Protein AF-A0A9E1XC49-F1 (afdb_monomer_lite)

Foldseek 3Di:
DDDDDDADDPVLQLVVLQVLLVVQLPPPDAPAEDEFAFALADQVVVLVVQDAPDADPQSVQLVVVLCCLQDVPPDDLVNSLVCSSVSVPGRNSCVRPVDNRRVSSVSSQSSNVNHPRYDYDYDYDHPGSD

Secondary structure (DSSP, 8-state):
------PPPTT--HHHHHHHHHHHHT---TT-EEEEEE-S---HHHHHHSPTT---HHHHHHHHHHHHHHH-TT--HHHHHHHHHTGGGSTTHHHH-SSSTTTHHHHHHHHHTTSTT-EEEEEE------

Structure (mmCIF, N/CA/C/O backbone):
data_AF-A0A9E1XC49-F1
#
_entry.id   AF-A0A9E1XC49-F1
#
loop_
_atom_site.group_PDB
_atom_site.id
_atom_site.type_symbol
_atom_site.label_atom_id
_atom_site.label_alt_id
_atom_site.label_comp_id
_atom_site.label_asym_id
_atom_site.label_entity_id
_atom_site.label_seq_id
_atom_site.pdbx_PDB_ins_code
_atom_site.Cartn_x
_atom_site.Cartn_y
_atom_site.Cartn_z
_atom_site.occupancy
_atom_site.B_iso_or_equiv
_atom_site.auth_seq_id
_atom_site.auth_comp_id
_atom_site.auth_asym_id
_atom_site.auth_atom_id
_atom_site.pdbx_PDB_model_num
ATOM 1 N N . MET A 1 1 ? -8.658 -21.614 17.311 1.00 75.94 1 MET A N 1
ATOM 2 C CA . MET A 1 1 ? -8.309 -20.330 16.669 1.00 75.94 1 MET A CA 1
ATOM 3 C C . MET A 1 1 ? -9.186 -20.193 15.444 1.00 75.94 1 MET A C 1
ATOM 5 O O . MET A 1 1 ? -9.135 -21.072 14.593 1.00 75.94 1 MET A O 1
ATOM 9 N N . ASN A 1 2 ? -10.044 -19.176 15.411 1.00 85.50 2 ASN A N 1
ATOM 10 C CA . ASN A 1 2 ? -10.972 -18.969 14.301 1.00 85.50 2 ASN A CA 1
ATOM 11 C C . ASN A 1 2 ? -10.268 -18.169 13.205 1.00 85.50 2 ASN A C 1
ATOM 13 O O . ASN A 1 2 ? -9.507 -17.251 13.505 1.00 85.50 2 ASN A O 1
ATOM 17 N N . VAL A 1 3 ? -10.508 -18.534 11.949 1.00 88.38 3 VAL A N 1
ATOM 18 C CA . VAL A 1 3 ? -9.951 -17.848 10.781 1.00 88.38 3 VAL A CA 1
ATOM 19 C C . VAL A 1 3 ? -11.106 -17.488 9.866 1.00 88.38 3 VAL A C 1
ATOM 21 O O . VAL A 1 3 ? -11.905 -18.348 9.504 1.00 88.38 3 VAL A O 1
ATOM 24 N N . PHE A 1 4 ? -11.170 -16.218 9.484 1.00 87.88 4 PHE A N 1
ATOM 25 C CA . PHE A 1 4 ? -12.129 -15.705 8.518 1.00 87.88 4 PHE A CA 1
ATOM 26 C C . PHE A 1 4 ? -11.365 -15.185 7.306 1.00 87.88 4 PHE A C 1
ATOM 28 O O . PHE A 1 4 ? -10.368 -14.479 7.452 1.00 87.88 4 PHE A O 1
ATOM 35 N N . GLN A 1 5 ? -11.817 -15.555 6.112 1.00 87.94 5 GLN A N 1
ATOM 36 C CA . GLN A 1 5 ? -11.230 -15.090 4.861 1.00 87.94 5 GLN A CA 1
ATOM 37 C C . GLN A 1 5 ? -12.125 -14.013 4.260 1.00 87.94 5 GLN A C 1
ATOM 39 O O . GLN A 1 5 ? -13.317 -14.230 4.052 1.00 87.94 5 GLN A O 1
ATOM 44 N N . ILE A 1 6 ? -11.535 -12.856 3.972 1.00 84.69 6 ILE A N 1
ATOM 45 C CA . ILE A 1 6 ? -12.212 -11.738 3.320 1.00 84.69 6 ILE A CA 1
ATOM 46 C C . ILE A 1 6 ? -11.597 -11.582 1.933 1.00 84.69 6 ILE A C 1
ATOM 48 O O . ILE A 1 6 ? -10.380 -11.483 1.790 1.00 84.69 6 ILE A O 1
ATOM 52 N N . SER A 1 7 ? -12.446 -11.599 0.907 1.00 85.38 7 SER A N 1
ATOM 53 C CA . SER A 1 7 ? -12.026 -11.345 -0.474 1.00 85.38 7 SER A CA 1
ATOM 54 C C . SER A 1 7 ? -11.949 -9.844 -0.749 1.00 85.38 7 SER A C 1
ATOM 56 O O . SER A 1 7 ? -12.644 -9.054 -0.111 1.00 85.38 7 SER A O 1
ATOM 58 N N . LEU A 1 8 ? -11.134 -9.450 -1.730 1.00 82.81 8 LEU A N 1
ATOM 59 C CA . LEU A 1 8 ? -11.082 -8.064 -2.192 1.00 82.81 8 LEU A CA 1
ATOM 60 C C . LEU A 1 8 ? -12.425 -7.623 -2.772 1.00 82.81 8 LEU A C 1
ATOM 62 O O . LEU A 1 8 ? -13.152 -8.404 -3.394 1.00 82.81 8 LEU A O 1
ATOM 66 N N . HIS A 1 9 ? -12.731 -6.341 -2.607 1.00 83.81 9 HIS A N 1
ATOM 67 C CA . HIS A 1 9 ? -13.910 -5.757 -3.221 1.00 83.81 9 HIS A CA 1
ATOM 68 C C . HIS A 1 9 ? -13.703 -5.656 -4.740 1.00 83.81 9 HIS A C 1
ATOM 70 O O . HIS A 1 9 ? -12.693 -5.120 -5.197 1.00 83.81 9 HIS A O 1
ATOM 76 N N . GLN A 1 10 ? -14.682 -6.111 -5.530 1.00 82.62 10 GLN A N 1
ATOM 77 C CA . GLN A 1 10 ? -14.582 -6.221 -6.998 1.00 82.62 10 GLN A CA 1
ATOM 78 C C . GLN A 1 10 ? -14.235 -4.906 -7.709 1.00 82.62 10 GLN A C 1
ATOM 80 O O . GLN A 1 10 ? -13.664 -4.918 -8.794 1.00 82.62 10 GLN A O 1
ATOM 85 N N . SER A 1 11 ? -14.580 -3.766 -7.104 1.00 83.00 11 SER A N 1
ATOM 86 C CA . SER A 1 11 ? -14.265 -2.449 -7.667 1.00 83.00 11 SER A CA 1
ATOM 87 C C . SER A 1 11 ? -12.772 -2.126 -7.679 1.00 83.00 11 SER A C 1
ATOM 89 O O . SER A 1 11 ? -12.390 -1.173 -8.351 1.00 83.00 11 SER A O 1
ATOM 91 N N . LEU A 1 12 ? -11.958 -2.843 -6.890 1.00 80.88 12 LEU A N 1
ATOM 92 C CA . LEU A 1 12 ? -10.525 -2.588 -6.709 1.00 80.88 12 LEU A CA 1
ATOM 93 C C . LEU A 1 12 ? -10.206 -1.125 -6.340 1.00 80.88 12 LEU A C 1
ATOM 95 O O . LEU A 1 12 ? -9.086 -0.650 -6.496 1.00 80.88 12 LEU A O 1
ATOM 99 N N . ARG A 1 13 ? -11.189 -0.386 -5.805 1.00 83.31 13 ARG A N 1
ATOM 100 C CA . ARG A 1 13 ? -10.991 1.004 -5.389 1.00 83.31 13 ARG A CA 1
ATOM 101 C C . ARG A 1 13 ? -10.205 1.030 -4.075 1.00 83.31 13 ARG A C 1
ATOM 103 O O . ARG A 1 13 ? -10.688 0.442 -3.101 1.00 83.31 13 ARG A O 1
ATOM 110 N N . PRO A 1 14 ? -9.078 1.761 -3.995 1.00 82.38 14 PRO A N 1
ATOM 111 C CA . PRO A 1 14 ? -8.317 1.943 -2.757 1.00 82.38 14 PRO A CA 1
ATOM 112 C C . PRO A 1 14 ? -9.185 2.356 -1.565 1.00 82.38 14 PRO A C 1
ATOM 114 O O . PRO A 1 14 ? -9.107 1.756 -0.496 1.00 82.38 14 PRO A O 1
ATOM 117 N N . LEU A 1 15 ? -10.099 3.308 -1.786 1.00 83.81 15 LEU A N 1
ATOM 118 C CA . LEU A 1 15 ? -11.005 3.812 -0.753 1.00 83.81 15 LEU A CA 1
ATOM 119 C C . LEU A 1 15 ? -11.875 2.714 -0.119 1.00 83.81 15 LEU A C 1
ATOM 121 O O . LEU A 1 15 ? -12.038 2.705 1.095 1.00 83.81 15 LEU A O 1
ATOM 125 N N . ALA A 1 16 ? -12.391 1.768 -0.912 1.00 84.75 16 ALA A N 1
ATOM 126 C CA . ALA A 1 16 ? -13.244 0.695 -0.394 1.00 84.75 16 ALA A CA 1
ATOM 127 C C . ALA A 1 16 ? -12.472 -0.249 0.546 1.00 84.75 16 ALA A C 1
ATOM 129 O O . ALA A 1 16 ? -12.999 -0.698 1.560 1.00 84.75 16 ALA A O 1
ATOM 130 N N . HIS A 1 17 ? -11.203 -0.515 0.236 1.00 83.12 17 HIS A N 1
ATOM 131 C CA . HIS A 1 17 ? -10.339 -1.373 1.047 1.00 83.12 17 HIS A CA 1
ATOM 132 C C . HIS A 1 17 ? -9.874 -0.659 2.322 1.00 83.12 17 HIS A C 1
ATOM 134 O O . HIS A 1 17 ? -9.774 -1.283 3.375 1.00 83.12 17 HIS A O 1
ATOM 140 N N . LEU A 1 18 ? -9.679 0.659 2.255 1.00 79.12 18 LEU A N 1
ATOM 141 C CA . LEU A 1 18 ? -9.433 1.495 3.431 1.00 79.12 18 LEU A CA 1
ATOM 142 C C . LEU A 1 18 ? -10.632 1.525 4.384 1.00 79.12 18 LEU A C 1
ATOM 144 O O . LEU A 1 18 ? -10.465 1.336 5.585 1.00 79.12 18 LEU A O 1
ATOM 148 N N . GLN A 1 19 ? -11.843 1.702 3.852 1.00 83.62 19 GLN A N 1
ATOM 149 C CA . GLN A 1 19 ? -13.079 1.658 4.642 1.00 83.62 19 GLN A CA 1
ATOM 150 C C . GLN A 1 19 ? -13.304 0.284 5.287 1.00 83.62 19 GLN A C 1
ATOM 152 O O . GLN A 1 19 ? -13.788 0.201 6.414 1.00 83.62 19 GLN A O 1
ATOM 157 N N . LEU A 1 20 ? -12.905 -0.801 4.615 1.00 83.50 20 LEU A N 1
ATOM 158 C CA . LEU A 1 20 ? -12.892 -2.134 5.218 1.00 83.50 20 LEU A CA 1
ATOM 159 C C . LEU A 1 20 ? -11.920 -2.198 6.407 1.00 83.50 20 LEU A C 1
ATOM 161 O O . LEU A 1 20 ? -12.298 -2.677 7.471 1.00 83.50 20 LEU A O 1
ATOM 165 N N . GLY A 1 21 ? -10.701 -1.674 6.257 1.00 80.00 21 GLY A N 1
ATOM 166 C CA . GLY A 1 21 ? -9.735 -1.566 7.355 1.00 80.00 21 GLY A CA 1
ATOM 167 C C . GLY A 1 21 ? -10.267 -0.767 8.548 1.00 80.00 21 GLY A C 1
ATOM 168 O O . GLY A 1 21 ? -10.100 -1.185 9.693 1.00 80.00 21 GLY A O 1
ATOM 169 N N . GLN A 1 22 ? -10.969 0.338 8.273 1.00 79.06 22 GLN A N 1
ATOM 170 C CA . GLN A 1 22 ? -11.674 1.149 9.273 1.00 79.06 22 GLN A CA 1
ATOM 171 C C . GLN A 1 22 ? -12.705 0.343 10.053 1.00 79.06 22 GLN A C 1
ATOM 173 O O . GLN A 1 22 ? -12.684 0.336 11.284 1.00 79.06 22 GLN A O 1
ATOM 178 N N . ALA A 1 23 ? -13.582 -0.359 9.340 1.00 84.56 23 ALA A N 1
ATOM 179 C CA . ALA A 1 23 ? -14.623 -1.170 9.953 1.00 84.56 23 ALA A CA 1
ATOM 180 C C . ALA A 1 23 ? -14.041 -2.315 10.795 1.00 84.56 23 ALA A C 1
ATOM 182 O O . ALA A 1 23 ? -14.546 -2.593 11.879 1.00 84.56 23 ALA A O 1
ATOM 183 N N . LEU A 1 24 ? -12.964 -2.954 10.326 1.00 82.50 24 LEU A N 1
ATOM 184 C CA . LEU A 1 24 ? -12.320 -4.051 11.047 1.00 82.50 24 LEU A CA 1
ATOM 185 C C . LEU A 1 24 ? -11.597 -3.581 12.315 1.00 82.50 24 LEU A C 1
ATOM 187 O O . LEU A 1 24 ? -11.635 -4.283 13.319 1.00 82.50 24 LEU A O 1
ATOM 191 N N . ALA A 1 25 ? -10.975 -2.401 12.303 1.00 77.62 25 ALA A N 1
ATOM 192 C CA . ALA A 1 25 ? -10.322 -1.850 13.493 1.00 77.62 25 ALA A CA 1
ATOM 193 C C . ALA A 1 25 ? -11.306 -1.365 14.566 1.00 77.62 25 ALA A C 1
ATOM 195 O O . ALA A 1 25 ? -10.933 -1.250 15.728 1.00 77.62 25 ALA A O 1
ATOM 196 N N . ALA A 1 26 ? -12.555 -1.081 14.187 1.00 82.44 26 ALA A N 1
ATOM 197 C CA . ALA A 1 26 ? -13.625 -0.753 15.125 1.00 82.44 26 ALA A CA 1
ATOM 198 C C . ALA A 1 26 ? -14.190 -1.988 15.857 1.00 82.44 26 ALA A C 1
ATOM 200 O O . ALA A 1 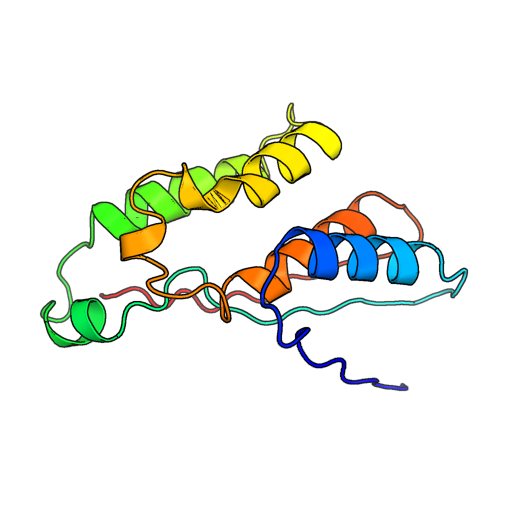26 ? -15.047 -1.839 16.727 1.00 82.44 26 ALA A O 1
ATOM 201 N N . LEU A 1 27 ? -13.739 -3.201 15.514 1.00 83.19 27 LEU A N 1
ATOM 202 C CA . LEU A 1 27 ? -14.108 -4.411 16.241 1.00 83.19 27 LEU A CA 1
ATOM 203 C C . LEU A 1 27 ? -13.392 -4.433 17.595 1.00 83.19 27 LEU A C 1
ATOM 205 O O . LEU A 1 27 ? -12.182 -4.635 17.666 1.00 83.19 27 LEU A O 1
ATOM 209 N N . ASP A 1 28 ? -14.161 -4.277 18.669 1.00 77.62 28 ASP A N 1
ATOM 210 C CA . ASP A 1 28 ? -13.682 -4.443 20.042 1.00 77.62 28 ASP A CA 1
ATOM 211 C C . ASP A 1 28 ? -13.548 -5.942 20.363 1.00 77.62 28 ASP A C 1
ATOM 213 O O . ASP A 1 28 ? -14.437 -6.578 20.936 1.00 77.62 28 ASP A O 1
ATOM 217 N N . GLN A 1 29 ? -12.489 -6.557 19.834 1.00 78.69 29 GLN A N 1
ATOM 218 C CA . GLN A 1 29 ? -12.184 -7.977 19.992 1.00 78.69 29 GLN A CA 1
ATOM 219 C C . GLN A 1 29 ? -10.741 -8.154 20.452 1.00 78.69 29 GLN A C 1
ATOM 221 O O . GLN A 1 29 ? -9.792 -7.900 19.707 1.00 78.69 29 GLN A O 1
ATOM 226 N N . GLU A 1 30 ? -10.580 -8.650 21.676 1.00 78.75 30 GLU A N 1
ATOM 227 C CA . GLU A 1 30 ? -9.271 -9.015 22.204 1.00 78.75 30 GLU A CA 1
ATOM 228 C C . GLU A 1 30 ? -8.627 -10.122 21.357 1.00 78.75 30 GLU A C 1
ATOM 230 O O . GLU A 1 30 ? -9.250 -11.127 21.009 1.00 78.75 30 GLU A O 1
ATOM 235 N N . GLY A 1 31 ? -7.348 -9.942 21.022 1.00 78.06 31 GLY A N 1
ATOM 236 C CA . GLY A 1 31 ? -6.585 -10.927 20.255 1.00 78.06 31 GLY A CA 1
ATOM 237 C C . GLY A 1 31 ? -6.904 -10.970 18.755 1.00 78.06 31 GLY A C 1
ATOM 238 O O . GLY A 1 31 ? -6.531 -11.942 18.092 1.00 78.06 31 GLY A O 1
ATOM 239 N N . LEU A 1 32 ? -7.557 -9.943 18.197 1.00 80.88 32 LEU A N 1
ATOM 240 C CA . LEU A 1 32 ? -7.768 -9.827 16.754 1.00 80.88 32 LEU A CA 1
ATOM 241 C C . LEU A 1 32 ? -6.447 -9.523 16.022 1.00 80.88 32 LEU A C 1
ATOM 243 O O . LEU A 1 32 ? -5.824 -8.477 16.206 1.00 80.88 32 LEU A O 1
ATOM 247 N N . LEU A 1 33 ? -6.039 -10.445 15.147 1.00 81.31 33 LEU A N 1
ATOM 248 C CA . LEU A 1 33 ? -4.917 -10.278 14.223 1.00 81.31 33 LEU A CA 1
ATOM 249 C C . LEU A 1 33 ? -5.456 -10.162 12.800 1.00 81.31 33 LEU A C 1
ATOM 251 O O . LEU A 1 33 ? -6.065 -11.107 12.293 1.00 81.31 33 LEU A O 1
ATOM 255 N N . ILE A 1 34 ? -5.165 -9.046 12.133 1.00 79.75 34 ILE A N 1
ATOM 256 C CA . ILE A 1 34 ? -5.474 -8.898 10.709 1.00 79.75 34 ILE A CA 1
ATOM 257 C C . ILE A 1 34 ? -4.222 -9.194 9.890 1.00 79.75 34 ILE A C 1
ATOM 259 O O . ILE A 1 34 ? -3.160 -8.590 10.070 1.00 79.75 34 ILE A O 1
ATOM 263 N N . LEU A 1 35 ? -4.364 -10.160 8.986 1.00 77.88 35 LEU A N 1
ATOM 264 C CA . LEU A 1 35 ? -3.337 -10.579 8.045 1.00 77.88 35 LEU A CA 1
ATOM 265 C C . LEU A 1 35 ? -3.801 -10.259 6.632 1.0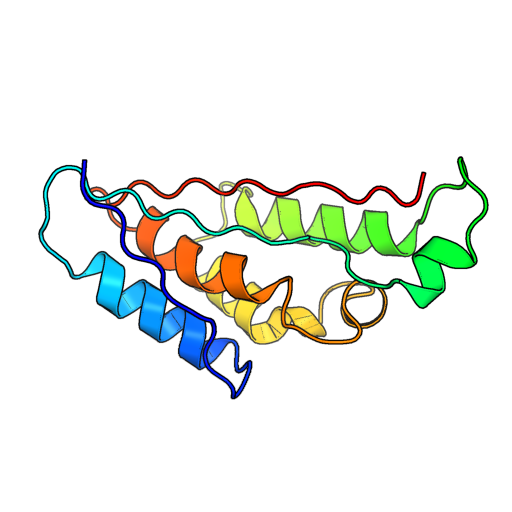0 77.88 35 LEU A C 1
ATOM 267 O O . LEU A 1 35 ? -4.875 -10.677 6.207 1.00 77.88 35 LEU A O 1
ATOM 271 N N . GLY A 1 36 ? -2.955 -9.548 5.906 1.00 77.31 36 GLY A N 1
ATOM 272 C CA . GLY A 1 36 ? -3.102 -9.269 4.487 1.00 77.31 36 GLY A CA 1
ATOM 273 C C . GLY A 1 36 ? -1.900 -9.846 3.761 1.00 77.31 36 GLY A C 1
ATOM 274 O O . GLY A 1 36 ? -0.760 -9.763 4.230 1.00 77.31 36 GLY A O 1
ATOM 275 N N . SER A 1 37 ? -2.177 -10.490 2.636 1.00 74.06 37 SER A N 1
ATOM 276 C CA . SER A 1 37 ? -1.182 -11.076 1.752 1.00 74.06 37 SER A CA 1
ATOM 277 C C . SER A 1 37 ? -1.277 -10.406 0.390 1.00 74.06 37 SER A C 1
ATOM 279 O O . SER A 1 37 ? -2.360 -10.253 -0.169 1.00 74.06 37 SER A O 1
ATOM 281 N N . GLY A 1 38 ? -0.129 -10.005 -0.141 1.00 80.12 38 GLY A N 1
ATOM 282 C CA . GLY A 1 38 ? -0.030 -9.304 -1.412 1.00 80.12 38 GLY A CA 1
ATOM 283 C C . GLY A 1 38 ? 1.404 -9.283 -1.922 1.00 80.12 38 GLY A C 1
ATOM 284 O O . GLY A 1 38 ? 2.307 -9.873 -1.318 1.00 80.12 38 GLY A O 1
ATOM 285 N N . PHE A 1 39 ? 1.602 -8.582 -3.031 1.00 82.50 39 PHE A N 1
ATOM 286 C CA . PHE A 1 39 ? 2.905 -8.377 -3.652 1.00 82.50 39 PHE A CA 1
ATOM 287 C C . PHE A 1 39 ? 3.120 -6.883 -3.859 1.00 82.50 39 PHE A C 1
ATOM 289 O O . PHE A 1 39 ? 2.189 -6.165 -4.203 1.00 82.50 39 PHE A O 1
ATOM 296 N N . SER A 1 40 ? 4.354 -6.432 -3.686 1.00 84.25 40 SER A N 1
ATOM 297 C CA . SER A 1 40 ? 4.803 -5.071 -3.999 1.00 84.25 40 SER A CA 1
ATOM 298 C C . SER A 1 40 ? 5.272 -4.913 -5.455 1.00 84.25 40 SER A C 1
ATOM 300 O O . SER A 1 40 ? 5.610 -3.818 -5.893 1.00 84.25 40 SER A O 1
ATOM 302 N N . PHE A 1 41 ? 5.250 -6.011 -6.219 1.00 87.75 41 PHE A N 1
ATOM 303 C CA . PHE A 1 41 ? 5.460 -6.047 -7.660 1.00 87.75 41 PHE A CA 1
ATOM 304 C C . PHE A 1 41 ? 4.592 -7.147 -8.283 1.00 87.75 41 PHE A C 1
ATOM 306 O O . PHE A 1 41 ? 4.586 -8.284 -7.812 1.00 87.75 41 PHE A O 1
ATOM 313 N N . HIS A 1 42 ? 3.858 -6.825 -9.347 1.00 90.25 42 HIS A N 1
ATOM 314 C CA . HIS A 1 42 ? 2.998 -7.767 -10.066 1.00 90.25 42 HIS A CA 1
ATOM 315 C C . HIS A 1 42 ? 2.938 -7.487 -11.580 1.00 90.25 42 HIS A C 1
ATOM 317 O O . HIS A 1 42 ? 1.893 -7.586 -12.227 1.00 90.25 42 HIS A O 1
ATOM 323 N N . ASN A 1 43 ? 4.073 -7.140 -12.185 1.00 90.25 43 ASN A N 1
ATOM 324 C CA . ASN A 1 43 ? 4.169 -7.036 -13.637 1.00 90.25 43 ASN A CA 1
ATOM 325 C C . ASN A 1 43 ? 4.810 -8.285 -14.236 1.00 90.25 43 ASN A C 1
ATOM 327 O O . ASN A 1 43 ? 6.023 -8.360 -14.422 1.00 90.25 43 ASN A O 1
ATOM 331 N N . MET A 1 44 ? 3.972 -9.261 -14.586 1.00 88.12 44 MET A N 1
ATOM 332 C CA . MET A 1 44 ? 4.431 -10.524 -15.169 1.00 88.12 44 MET A CA 1
ATOM 333 C C . MET A 1 44 ? 5.077 -10.340 -16.546 1.00 88.12 44 MET A C 1
ATOM 335 O O . MET A 1 44 ? 6.015 -11.054 -16.885 1.00 88.12 44 MET A O 1
ATOM 339 N N . GLN A 1 45 ? 4.640 -9.348 -17.330 1.00 86.62 45 GLN A N 1
ATOM 340 C CA . GLN A 1 45 ? 5.266 -9.066 -18.624 1.00 86.62 45 GLN A CA 1
ATOM 341 C C . GLN A 1 45 ? 6.706 -8.579 -18.454 1.00 86.62 45 GLN A C 1
ATOM 343 O O . GLN A 1 45 ? 7.582 -8.998 -19.205 1.00 86.62 45 GLN A O 1
ATOM 348 N N . ALA A 1 46 ? 6.953 -7.702 -17.479 1.00 86.44 46 ALA A N 1
ATOM 349 C CA . ALA A 1 46 ? 8.299 -7.253 -17.145 1.00 86.44 46 ALA A CA 1
ATOM 350 C C . ALA A 1 46 ? 9.131 -8.388 -16.534 1.00 86.44 46 ALA A C 1
ATOM 352 O O . ALA A 1 46 ? 10.254 -8.611 -16.979 1.00 86.44 46 ALA A O 1
ATOM 353 N N . PHE A 1 47 ? 8.541 -9.153 -15.610 1.00 82.56 47 PHE A N 1
ATOM 354 C CA . PHE A 1 47 ? 9.182 -10.291 -14.952 1.00 82.56 47 PHE A CA 1
ATOM 355 C C . PHE A 1 47 ? 9.732 -11.319 -15.949 1.00 82.56 47 PHE A C 1
ATOM 357 O O . PHE A 1 47 ? 10.874 -11.737 -15.826 1.00 82.56 47 PHE A O 1
ATOM 364 N N . PHE A 1 48 ? 8.954 -11.696 -16.970 1.00 83.25 48 PHE A N 1
ATOM 365 C CA . PHE A 1 48 ? 9.398 -12.678 -17.969 1.00 83.25 48 PHE A CA 1
ATOM 366 C C . PHE A 1 48 ? 10.330 -12.105 -19.048 1.00 83.25 48 PHE A C 1
ATOM 368 O O . PHE A 1 48 ? 10.972 -12.872 -19.762 1.00 83.25 48 PHE A O 1
ATOM 375 N N . ARG A 1 49 ? 10.382 -10.777 -19.218 1.00 82.94 49 ARG A N 1
ATOM 376 C CA . ARG A 1 49 ? 11.272 -10.120 -20.193 1.00 82.94 49 ARG A CA 1
ATOM 377 C C . ARG A 1 49 ? 12.651 -9.822 -19.627 1.00 82.94 49 ARG A C 1
ATOM 379 O O . ARG A 1 49 ? 13.610 -9.768 -20.393 1.00 82.94 49 ARG A O 1
ATOM 386 N N . GLN A 1 50 ? 12.744 -9.568 -18.328 1.00 71.69 50 GLN A N 1
ATOM 387 C CA . GLN A 1 50 ? 14.023 -9.372 -17.666 1.00 71.69 50 GLN A CA 1
ATOM 388 C C . GLN A 1 50 ? 14.689 -10.735 -17.470 1.00 71.69 50 GLN A C 1
ATOM 390 O O . GLN A 1 50 ? 14.080 -11.680 -16.976 1.00 71.69 50 GLN A O 1
ATOM 395 N N . GLY A 1 51 ? 15.933 -10.857 -17.934 1.00 64.19 51 GLY A N 1
ATOM 396 C CA . GLY A 1 51 ? 16.751 -12.022 -17.616 1.00 64.19 51 GLY A CA 1
ATOM 397 C C . GLY A 1 51 ? 17.010 -12.068 -16.112 1.00 64.19 51 GLY A C 1
ATOM 398 O O . GLY A 1 51 ? 17.136 -11.021 -15.487 1.00 64.19 51 GLY A O 1
ATOM 399 N N . ALA A 1 52 ? 17.094 -13.270 -15.545 1.00 68.31 52 ALA A N 1
ATOM 400 C CA . ALA A 1 52 ? 17.411 -13.433 -14.132 1.00 68.31 52 ALA A CA 1
ATOM 401 C C . ALA A 1 52 ? 18.773 -12.796 -13.796 1.00 68.31 52 ALA A C 1
ATOM 403 O O . ALA A 1 52 ? 19.767 -13.066 -14.473 1.00 68.31 52 ALA A O 1
ATOM 404 N N . GLY A 1 53 ? 18.820 -11.996 -12.736 1.00 68.38 53 GLY A N 1
ATOM 405 C CA . GLY A 1 53 ? 20.019 -11.317 -12.241 1.00 68.38 53 GLY A CA 1
ATOM 406 C C . GLY A 1 53 ? 20.166 -9.861 -12.700 1.00 68.38 53 GLY A C 1
ATOM 407 O O . GLY A 1 53 ? 21.245 -9.292 -12.517 1.00 68.38 53 GLY A O 1
ATOM 408 N N . ILE A 1 54 ? 19.157 -9.269 -13.350 1.00 76.19 54 ILE A N 1
ATOM 409 C CA . ILE A 1 54 ? 19.201 -7.894 -13.858 1.00 76.19 54 ILE A CA 1
ATOM 410 C C . ILE A 1 54 ? 18.392 -6.985 -12.923 1.00 76.19 54 ILE A C 1
ATOM 412 O O . ILE A 1 54 ? 17.164 -7.061 -12.911 1.00 76.19 54 ILE A O 1
ATOM 416 N N . PRO A 1 55 ? 19.041 -6.033 -12.222 1.00 81.81 55 PRO A N 1
ATOM 417 C CA . PRO A 1 55 ? 18.342 -5.123 -11.325 1.00 81.81 55 PRO A CA 1
ATOM 418 C C . PRO A 1 55 ? 17.253 -4.305 -12.030 1.00 81.81 55 PRO A C 1
ATOM 420 O O . PRO A 1 55 ? 17.526 -3.504 -12.930 1.00 81.81 55 PRO A O 1
ATOM 423 N N . ASP A 1 56 ? 16.018 -4.431 -11.551 1.00 89.00 56 ASP A N 1
ATOM 424 C CA . ASP A 1 56 ? 14.904 -3.606 -12.002 1.00 89.00 56 ASP A CA 1
ATOM 425 C C . ASP A 1 56 ? 14.873 -2.264 -11.255 1.00 89.00 56 ASP A C 1
ATOM 427 O O . ASP A 1 56 ? 14.268 -2.119 -10.190 1.00 89.00 56 ASP A O 1
ATOM 431 N N . VAL A 1 57 ? 15.509 -1.246 -11.836 1.00 91.50 57 VAL A N 1
ATOM 432 C CA . VAL A 1 57 ? 15.573 0.110 -11.258 1.00 91.50 57 VAL A CA 1
ATOM 433 C C . VAL A 1 57 ? 14.187 0.723 -11.038 1.00 91.50 57 VAL A C 1
ATOM 435 O O . VAL A 1 57 ? 13.992 1.491 -10.093 1.00 91.50 57 VAL A O 1
ATOM 438 N N . LYS A 1 58 ? 13.200 0.374 -11.871 1.00 92.56 58 LYS A N 1
ATOM 439 C CA . LYS A 1 58 ? 11.835 0.890 -11.729 1.00 92.56 58 LYS A CA 1
ATOM 440 C C . LYS A 1 58 ? 11.140 0.271 -10.524 1.00 92.56 58 LYS A C 1
ATOM 442 O O . LYS A 1 58 ? 10.523 1.006 -9.755 1.00 92.56 58 LYS A O 1
ATOM 447 N N . ASN A 1 59 ? 11.288 -1.042 -10.350 1.00 91.44 59 ASN A N 1
ATOM 448 C CA . ASN A 1 59 ? 10.806 -1.751 -9.168 1.00 91.44 59 ASN A CA 1
ATOM 449 C C . ASN A 1 59 ? 11.481 -1.228 -7.893 1.00 91.44 59 ASN A C 1
ATOM 451 O O . ASN A 1 59 ? 10.801 -0.887 -6.933 1.00 91.44 59 ASN A O 1
ATOM 455 N N . MET A 1 60 ? 12.809 -1.063 -7.904 1.00 91.31 60 MET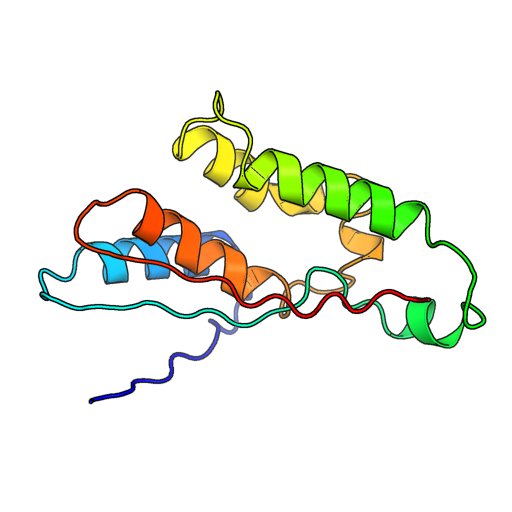 A N 1
ATOM 456 C CA . MET A 1 60 ? 13.545 -0.536 -6.749 1.00 91.31 60 MET A CA 1
ATOM 457 C C . MET A 1 60 ? 13.047 0.849 -6.314 1.00 91.31 60 MET A C 1
ATOM 459 O O . MET A 1 60 ? 12.897 1.091 -5.121 1.00 91.31 60 MET A O 1
ATOM 463 N N . ALA A 1 61 ? 12.748 1.748 -7.257 1.00 94.25 61 ALA A N 1
ATOM 464 C CA . ALA A 1 61 ? 12.208 3.069 -6.932 1.00 94.25 61 ALA A CA 1
ATOM 465 C C . ALA A 1 61 ? 10.815 2.997 -6.278 1.00 94.25 61 ALA A C 1
ATOM 467 O O . ALA A 1 61 ? 10.547 3.733 -5.327 1.00 94.25 61 ALA A O 1
ATOM 468 N N . PHE A 1 62 ? 9.944 2.103 -6.757 1.00 93.50 62 PHE A N 1
ATOM 469 C CA . PHE A 1 62 ? 8.624 1.886 -6.160 1.00 93.50 62 PHE A CA 1
ATOM 470 C C . PHE A 1 62 ? 8.729 1.259 -4.764 1.00 93.50 62 PHE A C 1
ATOM 472 O O . PHE A 1 62 ? 8.078 1.716 -3.830 1.00 93.50 62 PHE A O 1
ATOM 479 N N . GLU A 1 63 ? 9.595 0.259 -4.600 1.00 90.94 63 GLU A N 1
ATOM 480 C CA . GLU A 1 63 ? 9.896 -0.386 -3.319 1.00 90.94 63 GLU A CA 1
ATOM 481 C C . GLU A 1 63 ? 10.408 0.600 -2.270 1.00 90.94 63 GLU A C 1
ATOM 483 O O . GLU A 1 63 ? 9.977 0.555 -1.118 1.00 90.94 63 GLU A O 1
ATOM 488 N N . THR A 1 64 ? 11.318 1.498 -2.652 1.00 93.44 64 THR A N 1
ATOM 489 C CA . THR A 1 64 ? 11.818 2.549 -1.757 1.00 93.44 64 THR A CA 1
ATOM 490 C C . THR A 1 64 ? 10.682 3.463 -1.315 1.00 93.44 64 THR A C 1
ATOM 492 O O . THR A 1 64 ? 10.474 3.618 -0.112 1.00 93.44 64 THR A O 1
ATOM 495 N N . TRP A 1 65 ? 9.886 3.975 -2.261 1.00 94.88 65 TRP A N 1
ATOM 496 C CA . TRP A 1 65 ? 8.715 4.796 -1.942 1.00 94.88 65 TRP A CA 1
ATOM 497 C C . TRP A 1 65 ? 7.736 4.065 -1.014 1.00 94.88 65 TRP A C 1
ATOM 499 O O . TRP A 1 65 ? 7.236 4.648 -0.050 1.00 94.88 65 TRP A O 1
ATOM 509 N N . LEU A 1 66 ? 7.473 2.781 -1.274 1.00 91.00 66 LEU A N 1
ATOM 510 C CA . LEU A 1 66 ? 6.545 1.987 -0.479 1.00 91.00 66 LEU A CA 1
ATOM 511 C C . LEU A 1 66 ? 7.078 1.797 0.944 1.00 91.00 66 LEU A C 1
ATOM 513 O O . LEU A 1 66 ? 6.346 2.015 1.903 1.00 91.00 66 LEU A O 1
ATOM 517 N N . LYS A 1 67 ? 8.358 1.452 1.110 1.00 89.75 67 LYS A N 1
ATOM 518 C CA . LYS A 1 67 ? 8.990 1.320 2.432 1.00 89.75 67 LYS A CA 1
ATOM 519 C C . LYS A 1 67 ? 8.927 2.624 3.215 1.00 89.75 67 LYS A C 1
ATOM 521 O O . LYS A 1 67 ? 8.467 2.615 4.350 1.00 89.75 67 LYS A O 1
ATOM 526 N N . GLU A 1 68 ? 9.317 3.739 2.608 1.00 91.31 68 GLU A N 1
ATOM 527 C CA . GLU A 1 68 ? 9.250 5.058 3.243 1.00 91.31 68 GLU A CA 1
ATOM 528 C C . GLU A 1 68 ? 7.814 5.389 3.664 1.00 91.31 68 GLU A C 1
ATOM 530 O O . GLU A 1 68 ? 7.555 5.657 4.838 1.00 91.31 68 GLU A O 1
ATOM 535 N N . THR A 1 69 ? 6.849 5.230 2.759 1.00 90.00 69 THR A N 1
ATOM 536 C CA . THR A 1 69 ? 5.426 5.453 3.053 1.00 90.00 69 THR A CA 1
ATOM 537 C C . THR A 1 69 ? 4.939 4.597 4.229 1.00 90.00 69 THR A C 1
ATOM 539 O O . THR A 1 69 ? 4.138 5.053 5.042 1.00 90.00 69 THR A O 1
ATOM 542 N N . LEU A 1 70 ? 5.436 3.367 4.389 1.00 85.19 70 LEU A N 1
ATOM 543 C CA . LEU A 1 70 ? 4.976 2.437 5.427 1.00 85.19 70 LEU A CA 1
ATOM 544 C C . LEU A 1 70 ? 5.722 2.515 6.755 1.00 85.19 70 LEU A C 1
ATOM 546 O O . LEU A 1 70 ? 5.129 2.178 7.778 1.00 85.19 70 LEU A O 1
ATOM 550 N N . SER A 1 71 ? 6.982 2.952 6.771 1.00 85.25 71 SER A N 1
ATOM 551 C CA . SER A 1 71 ? 7.812 2.904 7.982 1.00 85.25 71 SER A CA 1
ATOM 552 C C . SER A 1 71 ? 8.476 4.218 8.375 1.00 85.25 71 SER A C 1
ATOM 554 O O . SER A 1 71 ? 9.111 4.255 9.424 1.00 85.25 71 SER A O 1
ATOM 556 N N . HIS A 1 72 ? 8.349 5.297 7.594 1.00 87.94 72 HIS A N 1
ATOM 557 C CA . HIS A 1 72 ? 8.985 6.571 7.945 1.00 87.94 72 HIS A CA 1
ATOM 558 C C . HIS A 1 72 ? 8.427 7.116 9.270 1.00 87.94 72 HIS A C 1
ATOM 560 O O . HIS A 1 72 ? 7.216 7.312 9.349 1.00 87.94 72 HIS A O 1
ATOM 566 N N . PRO A 1 73 ? 9.243 7.359 10.308 1.00 86.38 73 PRO A N 1
ATOM 567 C CA . PRO A 1 73 ? 8.758 7.649 11.662 1.00 86.38 73 PRO A CA 1
ATOM 568 C C . PRO A 1 73 ? 7.923 8.930 11.747 1.00 86.38 73 PRO A C 1
ATOM 570 O O . PRO A 1 73 ? 6.964 8.976 12.511 1.00 86.38 73 PRO A O 1
ATOM 573 N N . ASP A 1 74 ? 8.238 9.922 10.914 1.00 92.25 74 ASP A N 1
ATOM 574 C CA . ASP A 1 74 ? 7.568 11.227 10.946 1.00 92.25 74 ASP A CA 1
ATOM 575 C C . ASP A 1 74 ? 6.243 11.267 10.167 1.00 92.25 74 ASP A C 1
ATOM 577 O O . ASP A 1 74 ? 5.526 12.258 10.248 1.00 92.25 74 ASP A O 1
ATOM 581 N N . LEU A 1 75 ? 5.894 10.204 9.425 1.00 86.81 75 LEU A N 1
ATOM 582 C CA . LEU A 1 75 ? 4.612 10.142 8.721 1.00 86.81 75 LEU A CA 1
ATOM 583 C C . LEU A 1 75 ? 3.495 9.709 9.673 1.00 86.81 75 LEU A C 1
ATOM 585 O O . LEU A 1 75 ? 3.468 8.570 10.166 1.00 86.81 75 LEU A O 1
ATOM 589 N N . SER A 1 76 ? 2.526 10.601 9.860 1.00 87.69 76 SER A N 1
ATOM 590 C CA . SER A 1 76 ? 1.259 10.309 10.523 1.00 87.69 76 SER A CA 1
ATOM 591 C C . SER A 1 76 ? 0.460 9.260 9.750 1.00 87.69 76 SER A C 1
ATOM 593 O O . SER A 1 76 ? 0.617 9.088 8.541 1.00 87.69 76 SER A O 1
ATOM 595 N N . ALA A 1 77 ? -0.451 8.566 10.436 1.00 80.25 77 ALA A N 1
ATOM 596 C CA . ALA A 1 77 ? -1.333 7.593 9.791 1.00 80.25 77 ALA A CA 1
ATOM 597 C C . ALA A 1 77 ? -2.100 8.206 8.601 1.00 80.25 77 ALA A C 1
ATOM 599 O O . ALA A 1 77 ? -2.173 7.590 7.539 1.00 80.25 77 ALA A O 1
ATOM 600 N N . THR A 1 78 ? -2.568 9.451 8.743 1.00 83.69 78 THR A N 1
ATOM 601 C CA . THR A 1 78 ? -3.255 10.202 7.685 1.00 83.69 78 THR A CA 1
ATOM 602 C C . THR A 1 78 ? -2.376 10.421 6.455 1.00 83.69 78 THR A C 1
ATOM 604 O O . THR A 1 78 ? -2.815 10.132 5.346 1.00 83.69 78 THR A O 1
ATOM 607 N N . GLU A 1 79 ? -1.126 10.855 6.622 1.00 89.75 79 GLU A N 1
ATOM 608 C CA . GLU A 1 79 ? -0.213 11.087 5.489 1.00 89.75 79 GLU A CA 1
ATOM 609 C C . GLU A 1 79 ? 0.133 9.788 4.754 1.00 89.75 79 GLU A C 1
ATOM 611 O O . GLU A 1 79 ? 0.206 9.757 3.519 1.00 89.75 79 GLU A O 1
ATOM 616 N N . ARG A 1 80 ? 0.284 8.680 5.494 1.00 87.44 80 ARG A N 1
ATOM 617 C CA . ARG A 1 80 ? 0.441 7.350 4.885 1.00 87.44 80 ARG A CA 1
ATOM 618 C C . ARG A 1 80 ? -0.788 6.989 4.061 1.00 87.44 80 ARG A C 1
ATOM 620 O O . ARG A 1 80 ? -0.649 6.503 2.940 1.00 87.44 80 ARG A O 1
ATOM 627 N N . TRP A 1 81 ? -1.988 7.241 4.586 1.00 82.25 81 TRP A N 1
ATOM 628 C CA . TRP A 1 81 ? -3.233 6.954 3.873 1.00 82.25 81 TRP A CA 1
ATOM 629 C C . TRP A 1 81 ? -3.383 7.790 2.615 1.00 82.25 81 TRP A C 1
ATOM 631 O O . TRP A 1 81 ? -3.720 7.239 1.572 1.00 82.25 81 TRP A O 1
ATOM 641 N N . GLU A 1 82 ? -3.115 9.089 2.676 1.00 88.19 82 GLU A N 1
ATOM 642 C CA . GLU A 1 82 ? -3.186 9.960 1.504 1.00 88.19 82 GLU A CA 1
ATOM 643 C C . GLU A 1 82 ? -2.201 9.518 0.420 1.00 88.19 82 GLU A C 1
ATOM 645 O O . GLU A 1 82 ? -2.575 9.422 -0.753 1.00 88.19 82 GLU A O 1
ATOM 650 N N . SER A 1 83 ? -0.975 9.168 0.813 1.00 90.19 83 SER A N 1
ATOM 651 C CA . SER A 1 83 ? 0.051 8.658 -0.102 1.00 90.19 83 SER A CA 1
ATOM 652 C C . SER A 1 83 ? -0.402 7.376 -0.795 1.00 90.19 83 SER A C 1
ATOM 654 O O . SER A 1 83 ? -0.268 7.230 -2.008 1.00 90.19 83 SER A O 1
ATOM 656 N N . LEU A 1 84 ? -1.007 6.461 -0.043 1.00 86.75 84 LEU A N 1
ATOM 657 C CA . LEU A 1 84 ? -1.444 5.165 -0.546 1.00 86.75 84 LEU A CA 1
ATOM 658 C C . LEU A 1 84 ? -2.772 5.198 -1.310 1.00 86.75 84 LEU A C 1
ATOM 660 O O . LEU A 1 84 ? -2.954 4.434 -2.254 1.00 86.75 84 LEU A O 1
ATOM 664 N N . LEU A 1 85 ? -3.693 6.100 -0.967 1.00 87.75 85 LEU A N 1
ATOM 665 C CA . LEU A 1 85 ? -4.868 6.397 -1.795 1.00 87.75 85 LEU A CA 1
ATOM 666 C C . LEU A 1 85 ? -4.445 6.889 -3.180 1.00 87.75 85 LEU A C 1
ATOM 668 O O . LEU A 1 85 ? -5.107 6.586 -4.170 1.00 87.75 85 LEU A O 1
ATOM 672 N N . ASN A 1 86 ? -3.326 7.611 -3.237 1.00 90.56 86 ASN A N 1
ATOM 673 C CA . ASN A 1 86 ? -2.729 8.140 -4.454 1.00 90.56 86 ASN A CA 1
ATOM 674 C C . ASN A 1 86 ? -1.509 7.328 -4.918 1.00 90.56 86 ASN A C 1
ATOM 676 O O . ASN A 1 86 ? -0.658 7.882 -5.614 1.00 90.56 86 ASN A O 1
ATOM 680 N N . TRP A 1 87 ? -1.419 6.035 -4.576 1.00 90.94 87 TRP A N 1
ATOM 681 C CA . TRP A 1 87 ? -0.256 5.185 -4.884 1.00 90.94 87 TRP A CA 1
ATOM 682 C C . TRP A 1 87 ? 0.122 5.190 -6.374 1.00 90.94 87 TRP A C 1
ATOM 684 O O . TRP A 1 87 ? 1.283 5.016 -6.719 1.00 90.94 87 TRP A O 1
ATOM 694 N N . GLU A 1 88 ? -0.835 5.443 -7.270 1.00 93.06 88 GLU A N 1
ATOM 695 C CA . GLU A 1 88 ? -0.601 5.570 -8.714 1.00 93.06 88 GLU A CA 1
ATOM 696 C C . GLU A 1 88 ? 0.359 6.707 -9.085 1.00 93.06 88 GLU A C 1
ATOM 698 O O . GLU A 1 88 ? 0.959 6.681 -10.159 1.00 93.06 88 GLU A O 1
ATOM 703 N N . ARG A 1 89 ? 0.506 7.706 -8.207 1.00 94.94 89 ARG A N 1
ATOM 704 C CA . ARG A 1 89 ? 1.458 8.814 -8.355 1.00 94.94 89 ARG A CA 1
ATOM 705 C C . ARG A 1 89 ? 2.872 8.435 -7.922 1.00 94.94 89 ARG A C 1
ATOM 707 O O . ARG A 1 89 ? 3.793 9.217 -8.151 1.00 94.94 89 ARG A O 1
ATOM 714 N N . ALA A 1 90 ? 3.053 7.274 -7.295 1.00 95.75 90 ALA A N 1
ATOM 715 C CA . ALA A 1 90 ? 4.363 6.802 -6.886 1.00 95.75 90 ALA A CA 1
ATOM 716 C C . ALA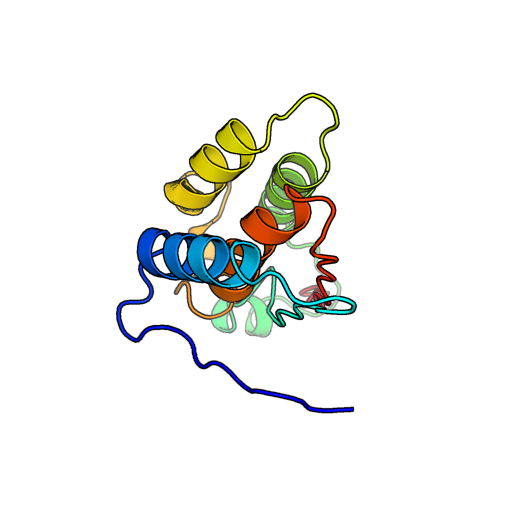 A 1 90 ? 5.267 6.534 -8.101 1.00 95.75 90 ALA A C 1
ATOM 718 O O . ALA A 1 90 ? 4.781 6.205 -9.194 1.00 95.75 90 ALA A O 1
ATOM 719 N N . PRO A 1 91 ? 6.595 6.611 -7.926 1.00 97.00 91 PRO A N 1
ATOM 720 C CA . PRO A 1 91 ? 7.541 6.274 -8.979 1.00 97.00 91 PRO A CA 1
ATOM 721 C C . PRO A 1 91 ? 7.261 4.882 -9.551 1.00 97.00 91 PRO A C 1
ATOM 723 O O . PRO A 1 91 ? 7.264 3.893 -8.828 1.00 97.00 91 PRO A O 1
ATOM 726 N N . ASN A 1 92 ? 7.035 4.797 -10.865 1.00 95.94 92 ASN A N 1
ATOM 727 C CA . ASN A 1 92 ? 6.831 3.532 -11.580 1.00 95.94 92 ASN A CA 1
ATOM 728 C C . ASN A 1 92 ? 5.660 2.669 -11.063 1.00 95.94 92 ASN A C 1
ATOM 730 O O . ASN A 1 92 ? 5.634 1.466 -11.323 1.00 95.94 92 ASN A O 1
ATOM 734 N N . ALA A 1 93 ? 4.662 3.265 -10.405 1.00 93.69 93 ALA A N 1
ATOM 735 C CA . ALA A 1 93 ? 3.518 2.556 -9.830 1.00 93.69 93 ALA A CA 1
ATOM 736 C C . ALA A 1 93 ? 2.833 1.608 -10.828 1.00 93.69 93 ALA A C 1
ATOM 738 O O . ALA A 1 93 ? 2.759 0.405 -10.600 1.00 93.69 93 ALA A O 1
ATOM 739 N N . ARG A 1 94 ? 2.414 2.125 -11.990 1.00 93.88 94 ARG A N 1
ATOM 740 C CA . ARG A 1 94 ? 1.749 1.331 -13.042 1.00 93.88 94 ARG A CA 1
ATOM 741 C C . ARG A 1 94 ? 2.674 0.365 -13.776 1.00 93.88 94 ARG A C 1
ATOM 743 O O . ARG A 1 94 ? 2.206 -0.591 -14.386 1.00 93.88 94 ARG A O 1
ATOM 750 N N . TYR A 1 95 ? 3.983 0.595 -13.703 1.00 93.88 95 TYR A N 1
ATOM 751 C CA . TYR A 1 95 ? 4.949 -0.389 -14.164 1.00 93.88 95 TYR A CA 1
ATOM 752 C C . TYR A 1 95 ? 5.023 -1.569 -13.194 1.00 93.88 95 TYR A C 1
ATOM 754 O O . TYR A 1 95 ? 5.015 -2.696 -13.662 1.00 93.88 95 TYR A O 1
ATOM 762 N N . CYS A 1 96 ? 5.058 -1.339 -11.881 1.00 91.44 96 CYS A N 1
ATOM 763 C CA . CYS A 1 96 ? 5.112 -2.415 -10.886 1.00 91.44 96 CYS A CA 1
ATOM 764 C C . CYS A 1 96 ? 3.763 -3.132 -10.758 1.00 91.44 96 CYS A C 1
ATOM 766 O O . CYS A 1 96 ? 3.714 -4.350 -10.611 1.00 91.44 96 CYS A O 1
ATOM 768 N N . HIS A 1 97 ? 2.670 -2.385 -10.893 1.00 91.25 97 HIS A N 1
ATOM 769 C CA . HIS A 1 97 ? 1.293 -2.849 -10.782 1.00 91.25 97 HIS A CA 1
ATOM 770 C C . HIS A 1 97 ? 0.468 -2.372 -11.983 1.00 91.25 97 HIS A C 1
ATOM 772 O O . HIS A 1 97 ? -0.188 -1.326 -11.917 1.00 91.25 97 HIS A O 1
ATOM 778 N N . PRO A 1 98 ? 0.457 -3.136 -13.093 1.00 90.69 98 PRO A N 1
ATOM 779 C CA . PRO A 1 98 ? -0.421 -2.847 -14.225 1.00 90.69 98 PRO A CA 1
ATOM 780 C C . PRO A 1 98 ? -1.895 -2.774 -13.804 1.00 90.69 98 PRO A C 1
ATOM 782 O O . PRO A 1 98 ? -2.662 -1.981 -14.348 1.00 90.69 98 PRO A O 1
ATOM 785 N N . ARG A 1 99 ? -2.262 -3.569 -12.794 1.00 85.62 99 ARG A N 1
ATOM 786 C CA . ARG A 1 99 ? -3.544 -3.556 -12.093 1.00 85.62 99 ARG A CA 1
ATOM 787 C C . ARG A 1 99 ? -3.315 -3.679 -10.582 1.00 85.62 99 ARG A C 1
ATOM 789 O O . ARG A 1 99 ? -2.231 -4.065 -10.139 1.00 85.62 99 ARG A O 1
ATOM 796 N N . GLU A 1 100 ? -4.309 -3.291 -9.796 1.00 80.69 100 GLU A N 1
ATOM 797 C CA . GLU A 1 100 ? -4.159 -2.977 -8.372 1.00 80.69 100 GLU A CA 1
ATOM 798 C C . GLU A 1 100 ? -4.290 -4.193 -7.444 1.00 80.69 100 GLU A C 1
ATOM 800 O O . GLU A 1 100 ? -3.911 -4.114 -6.276 1.00 80.69 100 GLU A O 1
ATOM 805 N N . GLU A 1 101 ? -4.802 -5.327 -7.930 1.00 72.44 101 GLU A N 1
ATOM 806 C CA . GLU A 1 101 ? -5.286 -6.449 -7.111 1.00 72.44 101 GLU A CA 1
ATOM 807 C C . GLU A 1 101 ? -4.281 -6.983 -6.082 1.00 72.44 101 GLU A C 1
ATOM 809 O O . GLU A 1 101 ? -4.677 -7.399 -4.998 1.00 72.44 101 GLU A O 1
ATOM 814 N N . HIS A 1 102 ? -2.984 -6.943 -6.382 1.00 80.12 102 HIS A N 1
ATOM 815 C CA . HIS A 1 102 ? -1.955 -7.489 -5.498 1.00 80.12 102 HIS A CA 1
ATOM 816 C C . HIS A 1 102 ? -1.369 -6.467 -4.519 1.00 80.12 102 HIS A C 1
ATOM 818 O O . HIS A 1 102 ? -0.723 -6.880 -3.556 1.00 80.12 102 HIS A O 1
ATOM 824 N N . LEU A 1 103 ? -1.640 -5.172 -4.718 1.00 78.69 103 LEU A N 1
ATOM 825 C CA . LEU A 1 103 ? -1.238 -4.090 -3.815 1.00 78.69 103 LEU A CA 1
ATOM 826 C C . LEU A 1 103 ? -2.346 -3.748 -2.805 1.00 78.69 103 LEU A C 1
ATOM 828 O O . LEU A 1 103 ? -2.064 -3.450 -1.649 1.00 78.69 103 LEU A O 1
ATOM 832 N N . LEU A 1 104 ? -3.619 -3.827 -3.205 1.00 77.38 104 LEU A N 1
ATOM 833 C CA . LEU A 1 104 ? -4.761 -3.436 -2.364 1.00 77.38 104 LEU A CA 1
ATOM 834 C C . LEU A 1 104 ? -4.891 -4.151 -1.007 1.00 77.38 104 LEU A C 1
ATOM 836 O O . LEU A 1 104 ? -5.329 -3.485 -0.064 1.00 77.38 104 LEU A O 1
ATOM 840 N N . PRO A 1 105 ? -4.515 -5.438 -0.838 1.00 75.62 105 PRO A N 1
ATOM 841 C CA . PRO A 1 105 ? -4.508 -6.073 0.481 1.00 75.62 105 PRO A CA 1
ATOM 842 C C . PRO A 1 105 ? -3.694 -5.296 1.531 1.00 75.62 105 PRO A C 1
ATOM 844 O O . PRO A 1 105 ? -4.043 -5.302 2.710 1.00 75.62 105 PRO A O 1
ATOM 847 N N . LEU A 1 106 ? -2.649 -4.582 1.101 1.00 70.62 106 LEU A N 1
ATOM 848 C CA . LEU A 1 106 ? -1.796 -3.748 1.949 1.00 70.62 106 LEU A CA 1
ATOM 849 C C . LEU A 1 106 ? -2.559 -2.526 2.488 1.00 70.62 106 LEU A C 1
ATOM 851 O O . LEU A 1 106 ? -2.399 -2.149 3.650 1.00 70.62 106 LEU A O 1
ATOM 855 N N . LEU A 1 107 ? -3.437 -1.942 1.667 1.00 68.88 107 LEU A N 1
ATOM 856 C CA . LEU A 1 107 ? -4.191 -0.730 1.998 1.00 68.88 107 LEU A CA 1
ATOM 857 C C . LEU A 1 107 ? -5.195 -0.938 3.132 1.00 68.88 107 LEU A C 1
ATOM 859 O O . LEU A 1 107 ? -5.373 -0.050 3.962 1.00 68.88 107 LEU A O 1
ATOM 863 N N . GLY A 1 108 ? -5.830 -2.111 3.187 1.00 64.25 108 GLY A N 1
ATOM 864 C CA . GLY A 1 108 ? -6.800 -2.426 4.239 1.00 64.25 108 GLY A CA 1
ATOM 865 C C . GLY A 1 108 ? -6.172 -2.614 5.623 1.00 64.25 108 GLY A C 1
ATOM 866 O O . GLY A 1 108 ? -6.835 -2.400 6.633 1.00 64.25 108 GLY A O 1
ATOM 867 N N . LEU A 1 109 ? -4.889 -2.976 5.702 1.00 65.38 109 LEU A N 1
ATOM 868 C CA . LEU A 1 109 ? -4.230 -3.298 6.972 1.00 65.38 109 LEU A CA 1
ATOM 869 C C . LEU A 1 109 ? -3.743 -2.087 7.766 1.00 65.38 109 LEU A C 1
ATOM 871 O O . LEU A 1 109 ? -3.731 -2.127 8.996 1.00 65.38 109 LEU A O 1
ATOM 875 N N . LEU A 1 110 ? -3.336 -1.018 7.084 1.00 62.06 110 LEU A N 1
ATOM 876 C CA . LEU A 1 110 ? -2.677 0.129 7.723 1.00 62.06 110 LEU A CA 1
ATOM 877 C C . LEU A 1 110 ? -3.574 0.929 8.655 1.00 62.06 110 LEU A C 1
ATOM 879 O O . LEU A 1 110 ? -3.086 1.589 9.574 1.00 62.06 110 LEU A O 1
ATOM 883 N N . TRP A 1 111 ? -4.887 0.875 8.443 1.00 58.75 111 TRP A N 1
ATOM 884 C CA . TRP A 1 111 ? -5.807 1.472 9.397 1.00 58.75 111 TRP A CA 1
ATOM 885 C C . TRP A 1 111 ? -5.738 0.741 10.744 1.00 58.75 111 TRP A C 1
ATOM 887 O O . TRP A 1 111 ? -5.641 1.369 11.794 1.00 58.75 111 TRP A O 1
ATOM 897 N N . CYS A 1 112 ? -5.683 -0.589 10.713 1.00 56.59 112 CYS A N 1
ATOM 898 C CA . CYS A 1 112 ? -5.696 -1.402 11.921 1.00 56.59 112 CYS A CA 1
ATOM 899 C C . CYS A 1 112 ? -4.427 -1.235 12.767 1.00 56.59 112 CYS A C 1
ATOM 901 O O . CYS A 1 112 ? -4.513 -1.143 13.986 1.00 56.59 112 CYS A O 1
ATOM 903 N N . SER A 1 113 ? -3.254 -1.063 12.145 1.00 55.78 113 SER A N 1
ATOM 904 C CA . SER A 1 113 ? -2.012 -0.757 12.879 1.00 55.78 113 SER A CA 1
ATOM 905 C C . SER A 1 113 ? -1.996 0.604 13.581 1.00 55.78 113 SER A C 1
ATOM 907 O O . SER A 1 113 ? -1.096 0.858 14.374 1.00 55.78 113 SER A O 1
ATOM 909 N N . SER A 1 114 ? -2.954 1.486 13.284 1.00 55.97 114 SER A N 1
ATOM 910 C CA . SER A 1 114 ? -3.061 2.812 13.909 1.00 55.97 114 SER A CA 1
ATOM 911 C C . SER A 1 114 ? -3.865 2.780 15.218 1.00 55.97 114 SER A C 1
ATOM 913 O O . SER A 1 114 ? -3.964 3.793 15.908 1.00 55.97 114 SER A O 1
ATOM 915 N N . THR A 1 115 ? -4.437 1.622 15.570 1.00 52.38 115 THR A N 1
ATOM 916 C CA . THR A 1 115 ? -5.232 1.400 16.785 1.00 52.38 115 THR A CA 1
ATOM 917 C C . THR A 1 115 ? -4.572 0.347 17.683 1.00 52.38 115 THR A C 1
ATOM 919 O O . THR A 1 115 ? -4.256 -0.737 17.198 1.00 52.38 115 THR A O 1
ATOM 922 N N . PRO A 1 116 ? -4.399 0.600 18.994 1.00 48.28 116 PRO A N 1
ATOM 923 C CA . PRO A 1 116 ? -3.637 -0.282 19.888 1.00 48.28 116 PRO A CA 1
ATOM 924 C C . PRO A 1 116 ? -4.261 -1.673 20.100 1.00 48.28 116 PRO A C 1
ATOM 926 O O . PRO A 1 116 ? -3.563 -2.595 20.508 1.00 48.28 116 PRO A O 1
ATOM 929 N N . LEU A 1 117 ? -5.555 -1.837 19.806 1.00 44.72 117 LEU A N 1
ATOM 930 C CA . LEU A 1 117 ? -6.280 -3.108 19.928 1.00 44.72 117 LEU A CA 1
ATOM 931 C C . LEU A 1 117 ? -6.054 -4.057 18.745 1.00 44.72 117 LEU A C 1
ATOM 933 O O . LEU A 1 117 ? -6.356 -5.243 18.846 1.00 44.72 117 LEU A O 1
ATOM 937 N N . CYS A 1 118 ? -5.509 -3.560 17.633 1.00 49.75 118 CYS A N 1
ATOM 938 C CA . CYS A 1 118 ? -5.351 -4.343 16.422 1.00 49.75 118 CYS A CA 1
ATOM 939 C C . CYS A 1 118 ? -3.881 -4.459 16.025 1.00 49.75 118 CYS A C 1
ATOM 941 O O . CYS A 1 118 ? -3.226 -3.501 15.617 1.00 49.75 118 CYS A O 1
ATOM 943 N N . THR A 1 119 ? -3.356 -5.679 16.099 1.00 52.34 119 THR A N 1
ATOM 944 C CA . THR A 1 119 ? -2.043 -5.976 15.524 1.00 52.34 119 THR A CA 1
ATOM 945 C C . THR A 1 119 ? -2.239 -6.321 14.052 1.00 52.34 119 THR A C 1
ATOM 947 O O . THR A 1 119 ? -3.028 -7.203 13.717 1.00 52.34 119 THR A O 1
ATOM 950 N N . SER A 1 120 ? -1.517 -5.644 13.157 1.00 55.78 120 SER A N 1
ATOM 951 C CA . SER 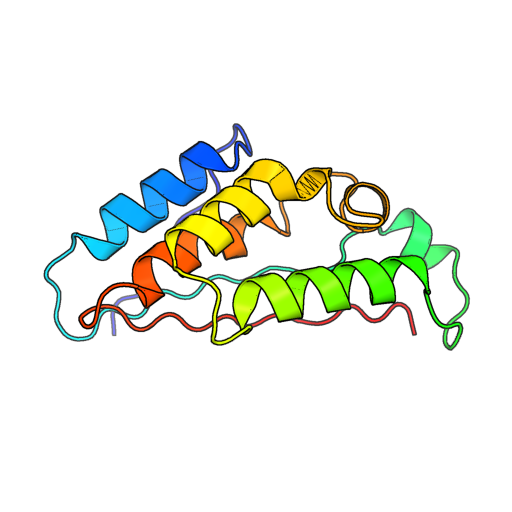A 1 120 ? -1.464 -6.012 11.738 1.00 55.78 120 SER A CA 1
ATOM 952 C C . SER A 1 120 ? -0.097 -6.611 11.417 1.00 55.78 120 SER A C 1
ATOM 954 O O . SER A 1 120 ? 0.929 -6.133 11.909 1.00 55.78 120 SER A O 1
ATOM 956 N N . ARG A 1 121 ? -0.059 -7.671 10.603 1.00 50.44 121 ARG A N 1
ATOM 957 C CA . ARG A 1 121 ? 1.206 -8.212 10.090 1.00 50.44 121 ARG A CA 1
ATOM 958 C C . ARG A 1 121 ? 1.115 -8.397 8.589 1.00 50.44 121 ARG A C 1
ATOM 960 O O . ARG A 1 121 ? 0.349 -9.213 8.088 1.00 50.44 121 ARG A O 1
ATOM 967 N N . ASN A 1 122 ? 1.954 -7.648 7.893 1.00 50.19 122 ASN A N 1
ATOM 968 C CA . ASN A 1 122 ? 2.121 -7.752 6.459 1.00 50.19 122 ASN A CA 1
ATOM 969 C C . ASN A 1 122 ? 3.138 -8.849 6.137 1.00 50.19 122 ASN A C 1
ATOM 971 O O . ASN A 1 122 ? 4.290 -8.776 6.572 1.00 50.19 122 ASN A O 1
ATOM 975 N N . ARG A 1 123 ? 2.732 -9.865 5.371 1.00 47.75 123 ARG A N 1
ATOM 976 C CA . ARG A 1 123 ? 3.669 -10.813 4.756 1.00 47.75 123 ARG A CA 1
ATOM 977 C C . ARG A 1 123 ? 3.715 -10.517 3.261 1.00 47.75 123 ARG A C 1
ATOM 979 O O . ARG A 1 123 ? 2.867 -10.988 2.511 1.00 47.75 123 ARG A O 1
ATOM 986 N N . HIS A 1 124 ? 4.711 -9.736 2.854 1.00 51.50 124 HIS A N 1
ATOM 987 C CA . HIS A 1 124 ? 5.018 -9.489 1.449 1.00 51.50 124 HIS A CA 1
ATOM 988 C C . HIS A 1 124 ? 6.055 -10.501 0.979 1.00 51.50 124 HIS A C 1
ATOM 990 O O . HIS A 1 124 ? 7.139 -10.605 1.555 1.00 51.50 124 HIS A O 1
ATOM 996 N N . SER A 1 125 ? 5.736 -11.246 -0.070 1.00 44.84 125 SER A N 1
ATOM 997 C CA . SER A 1 125 ? 6.755 -11.900 -0.883 1.00 44.84 125 SER A CA 1
ATOM 998 C C . SER A 1 125 ? 7.252 -10.879 -1.893 1.00 44.84 125 SER A C 1
ATOM 1000 O O . SER A 1 125 ? 6.504 -10.463 -2.776 1.00 44.84 125 SER A O 1
ATOM 1002 N N . ILE A 1 126 ? 8.511 -10.467 -1.746 1.00 44.00 126 ILE A N 1
ATOM 1003 C CA . ILE A 1 126 ? 9.189 -9.680 -2.768 1.00 44.00 126 ILE A CA 1
ATOM 1004 C C . ILE A 1 126 ? 9.394 -10.627 -3.949 1.00 44.00 126 ILE A C 1
ATOM 1006 O O . ILE A 1 126 ? 10.247 -11.513 -3.904 1.00 44.00 126 ILE A O 1
ATOM 1010 N N . GLY A 1 127 ? 8.591 -10.463 -4.996 1.00 44.69 127 GLY A N 1
ATOM 1011 C CA . GLY A 1 127 ? 8.970 -10.940 -6.315 1.00 44.69 127 GLY A CA 1
ATOM 1012 C C . GLY A 1 127 ? 10.089 -10.035 -6.798 1.00 44.69 127 GLY A C 1
ATOM 1013 O O . GLY A 1 127 ? 9.828 -9.080 -7.522 1.00 44.69 127 GLY A O 1
ATOM 1014 N N . GLN A 1 128 ? 11.321 -10.264 -6.337 1.00 42.16 128 GLN A N 1
ATOM 1015 C CA . GLN A 1 128 ? 12.457 -9.680 -7.031 1.00 42.16 128 GLN A CA 1
ATOM 1016 C C . GLN A 1 128 ? 12.428 -10.304 -8.426 1.00 42.16 128 GLN A C 1
ATOM 1018 O O . GLN A 1 128 ? 12.579 -11.518 -8.567 1.00 42.16 128 GLN A O 1
ATOM 1023 N N . ALA A 1 129 ? 12.154 -9.490 -9.447 1.00 40.69 129 ALA A N 1
ATOM 1024 C CA . ALA A 1 129 ? 12.759 -9.750 -10.740 1.00 40.69 129 ALA A CA 1
ATOM 1025 C C . ALA A 1 129 ? 14.260 -9.740 -10.439 1.00 40.69 129 ALA A C 1
ATOM 1027 O O . ALA A 1 129 ? 14.787 -8.702 -10.034 1.00 40.69 129 ALA A O 1
ATOM 1028 N N . GLY A 1 130 ? 14.845 -10.939 -10.376 1.00 41.22 130 GLY A N 1
ATOM 1029 C CA . GLY A 1 130 ? 16.235 -11.120 -9.973 1.00 41.22 130 GLY A CA 1
ATOM 1030 C C . GLY A 1 130 ? 17.148 -10.287 -10.840 1.00 41.22 130 GLY A C 1
ATOM 1031 O O . GLY A 1 130 ? 16.843 -10.194 -12.048 1.00 41.22 130 GLY A O 1
#

pLDDT: mean 78.75, std 14.42, range [40.69, 97.0]

Radius of gyration: 15.34 Å; chains: 1; bounding box: 35×32×42 Å

Sequence (130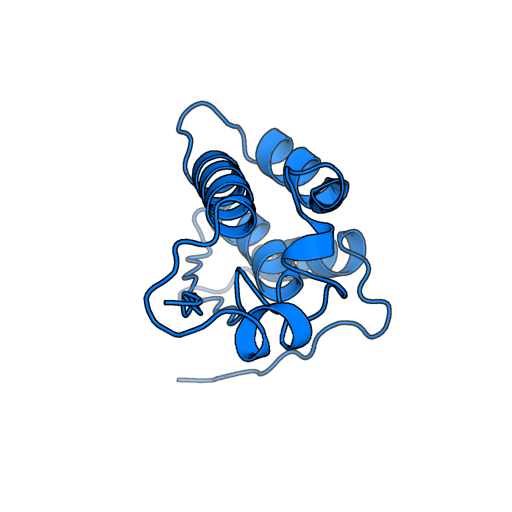 aa):
MNVFQISLHQSLRPLAHLQLGQALAALDQEGLLILGSGFSFHNMQAFFRQGAGIPDVKNMAFETWLKETLSHPDLSATERWESLLNWERAPNARYCHPREEHLLPLLGLLWCSSTPLCTSRNRHSIGQAG